Protein AF-A0A8X6M8M1-F1 (afdb_monomer)

Solvent-accessible surface area (backbone atoms only — not comparable to full-atom values): 8234 Å² total; per-residue (Å²): 107,69,68,61,48,53,54,51,52,38,50,49,34,49,50,55,35,48,52,44,49,52,50,45,52,46,56,68,66,49,79,79,47,81,78,68,60,68,57,52,63,52,54,48,50,50,53,54,51,52,51,49,55,49,45,69,70,40,45,62,60,50,51,52,51,48,51,54,32,50,51,49,37,53,52,36,51,48,47,67,76,59,59,92,66,95,46,71,68,57,54,53,52,36,52,53,50,38,52,52,34,51,51,53,50,48,46,53,52,52,29,52,49,55,28,53,54,42,51,53,53,40,51,52,52,52,53,52,50,52,51,55,49,53,59,47,56,57,48,54,54,55,60,72,68,55,78,83,85,125

Sequence (150 aa):
MISVFVIYYSLICRVIRLLFGHLLGRFRRHQLLVEERRNLPESYGEITKSMRSIDEDLSFPTFAAVIVSMGGLFWAGYKIAFPKYVTNNYFVSQVCTISGCLTFQLLIMISTFMMNEMEIKVKNTVKYYLKCKISHDLRETKFKSLPEGK

Structure (mmCIF, N/CA/C/O backbone):
data_AF-A0A8X6M8M1-F1
#
_entry.id   AF-A0A8X6M8M1-F1
#
loop_
_atom_site.group_PDB
_atom_site.id
_atom_site.type_symbol
_atom_site.label_atom_id
_atom_site.label_alt_id
_atom_site.label_comp_id
_atom_site.label_asym_id
_atom_site.label_entity_id
_atom_site.label_seq_id
_atom_site.pdbx_PDB_ins_code
_atom_site.Cartn_x
_atom_site.Cartn_y
_atom_site.Cartn_z
_atom_site.occupancy
_atom_site.B_iso_or_equiv
_atom_site.auth_seq_id
_atom_site.auth_comp_id
_atom_site.auth_asym_id
_atom_site.auth_atom_id
_atom_site.pdbx_PDB_model_num
ATOM 1 N N . MET A 1 1 ? 3.413 -10.589 -13.181 1.00 73.12 1 MET A N 1
ATOM 2 C CA . MET A 1 1 ? 3.269 -10.929 -11.745 1.00 73.12 1 MET A CA 1
ATOM 3 C C . MET A 1 1 ? 3.356 -9.695 -10.854 1.00 73.12 1 MET A C 1
ATOM 5 O O . MET A 1 1 ? 2.393 -9.445 -10.150 1.00 73.12 1 MET A O 1
ATOM 9 N N . ILE A 1 2 ? 4.423 -8.885 -10.927 1.00 79.75 2 ILE A N 1
ATOM 10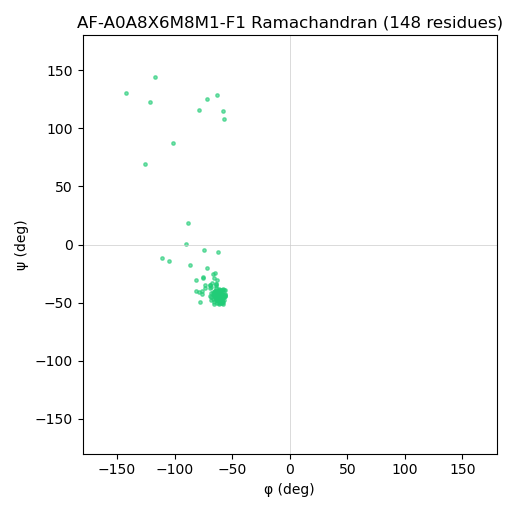 C CA . ILE A 1 2 ? 4.573 -7.681 -10.077 1.00 79.75 2 ILE A CA 1
ATOM 11 C C . ILE A 1 2 ? 3.414 -6.691 -10.257 1.00 79.75 2 ILE A C 1
ATOM 13 O O . ILE A 1 2 ? 2.845 -6.245 -9.273 1.00 79.75 2 ILE A O 1
ATOM 17 N N . SER A 1 3 ? 2.996 -6.413 -11.495 1.00 82.19 3 SER A N 1
ATOM 18 C CA . SER A 1 3 ? 1.853 -5.528 -11.772 1.00 82.19 3 SER A CA 1
ATOM 19 C C . SER A 1 3 ? 0.552 -5.991 -11.106 1.00 82.19 3 SER A C 1
ATOM 21 O O . SER A 1 3 ? -0.140 -5.192 -10.485 1.00 82.19 3 SER A O 1
ATOM 23 N N . VAL A 1 4 ? 0.246 -7.290 -11.188 1.00 88.94 4 VAL A N 1
ATOM 24 C CA . VAL A 1 4 ? -0.935 -7.898 -10.552 1.00 88.94 4 VAL A CA 1
ATOM 25 C C . VAL A 1 4 ? -0.848 -7.776 -9.033 1.00 88.94 4 VAL A C 1
ATOM 27 O O . VAL A 1 4 ? -1.826 -7.397 -8.398 1.00 88.94 4 VAL A O 1
ATOM 30 N N . PHE A 1 5 ? 0.333 -8.030 -8.464 1.00 90.00 5 PHE A N 1
ATOM 31 C CA . PHE A 1 5 ? 0.577 -7.866 -7.035 1.00 90.00 5 PHE A CA 1
ATOM 32 C C . PHE A 1 5 ? 0.381 -6.413 -6.579 1.00 90.00 5 PHE A C 1
ATOM 34 O O . PHE A 1 5 ? -0.325 -6.179 -5.605 1.00 90.00 5 PHE A O 1
ATOM 41 N N . VAL A 1 6 ? 0.936 -5.431 -7.298 1.00 87.44 6 VAL A N 1
ATOM 42 C CA . VAL A 1 6 ? 0.785 -4.008 -6.950 1.00 87.44 6 VAL A CA 1
ATOM 43 C C . VAL A 1 6 ? -0.683 -3.582 -6.994 1.00 87.44 6 VAL A C 1
ATOM 45 O O . VAL A 1 6 ? -1.156 -2.921 -6.075 1.00 87.44 6 VAL A O 1
ATOM 48 N N . ILE A 1 7 ? -1.431 -4.008 -8.017 1.00 89.56 7 ILE A N 1
ATOM 49 C CA . ILE A 1 7 ? -2.872 -3.731 -8.114 1.00 89.56 7 ILE A CA 1
ATOM 50 C C . ILE A 1 7 ? -3.623 -4.365 -6.937 1.00 89.56 7 ILE A C 1
ATOM 52 O O . ILE A 1 7 ? -4.432 -3.696 -6.297 1.00 89.56 7 ILE A O 1
ATOM 56 N N . TYR A 1 8 ? -3.340 -5.632 -6.630 1.00 91.19 8 TYR A N 1
ATOM 57 C CA . TYR A 1 8 ? -3.942 -6.348 -5.506 1.00 91.19 8 TYR A CA 1
ATOM 58 C C . TYR A 1 8 ? -3.667 -5.652 -4.167 1.00 91.19 8 TYR A C 1
ATOM 60 O O . TYR A 1 8 ? -4.601 -5.369 -3.417 1.00 91.19 8 TYR A O 1
ATOM 68 N N . TYR A 1 9 ? -2.408 -5.298 -3.905 1.00 90.38 9 TYR A N 1
ATOM 69 C CA . TYR A 1 9 ? -1.998 -4.571 -2.706 1.00 90.38 9 TYR A CA 1
ATOM 70 C C . TYR A 1 9 ? -2.743 -3.236 -2.578 1.00 90.38 9 TYR A C 1
ATOM 72 O O . TYR A 1 9 ? -3.338 -2.940 -1.543 1.00 90.38 9 TYR A O 1
ATOM 80 N N . SER A 1 10 ? -2.811 -2.455 -3.657 1.00 89.44 10 SER A N 1
ATOM 81 C CA . SER A 1 10 ? -3.531 -1.179 -3.663 1.00 89.44 10 SER A CA 1
ATOM 82 C C . SER A 1 10 ? -5.036 -1.326 -3.439 1.00 89.44 10 SER A C 1
ATOM 84 O O . SER A 1 10 ? -5.641 -0.484 -2.767 1.00 89.44 10 SER A O 1
ATOM 86 N N . LEU A 1 11 ? -5.657 -2.391 -3.954 1.00 91.12 11 LEU A N 1
ATOM 87 C CA . LEU A 1 11 ? -7.060 -2.700 -3.669 1.00 91.12 11 LEU A CA 1
ATOM 88 C C . LEU A 1 11 ? -7.265 -3.021 -2.189 1.00 91.12 11 LEU A C 1
ATOM 90 O O . LEU A 1 11 ? -8.186 -2.475 -1.581 1.00 91.12 11 LEU A O 1
ATOM 94 N N . ILE A 1 12 ? -6.389 -3.827 -1.592 1.00 91.25 12 ILE A N 1
ATOM 95 C CA . ILE A 1 12 ? -6.436 -4.143 -0.161 1.00 91.25 12 ILE A CA 1
ATOM 96 C C . ILE A 1 12 ? -6.306 -2.883 0.691 1.00 91.25 12 ILE A C 1
ATOM 98 O O . ILE A 1 12 ? -7.163 -2.636 1.542 1.00 91.25 12 ILE A O 1
ATOM 102 N N . CYS A 1 13 ? -5.306 -2.037 0.428 1.00 89.88 13 CYS A N 1
ATOM 103 C CA . CYS A 1 13 ? -5.145 -0.773 1.148 1.00 89.88 13 CYS A CA 1
ATOM 104 C C . CYS A 1 13 ? -6.398 0.105 1.030 1.00 89.88 13 CYS A C 1
ATOM 106 O O . CYS A 1 13 ? -6.820 0.733 2.003 1.00 89.88 13 CYS A O 1
ATOM 108 N N . ARG A 1 14 ? -7.040 0.130 -0.147 1.00 90.25 14 ARG A N 1
ATOM 109 C CA . ARG A 1 14 ? -8.292 0.866 -0.361 1.00 90.25 14 ARG A CA 1
ATOM 110 C C . ARG A 1 14 ? -9.455 0.273 0.433 1.00 90.25 14 ARG A C 1
ATOM 112 O O . ARG A 1 14 ? -10.228 1.043 0.999 1.00 90.25 14 ARG A O 1
ATOM 119 N N . VAL A 1 15 ? -9.583 -1.050 0.502 1.00 90.06 15 VAL A N 1
ATOM 120 C CA . VAL A 1 15 ? -10.622 -1.728 1.295 1.00 90.06 15 VAL A CA 1
ATOM 121 C C . VAL A 1 15 ? -10.441 -1.435 2.783 1.00 90.06 15 VAL A C 1
ATOM 123 O O . VAL A 1 15 ? -11.382 -0.961 3.417 1.00 90.06 15 VAL A O 1
ATOM 126 N N . ILE A 1 16 ? -9.234 -1.611 3.328 1.00 88.94 16 ILE A N 1
ATOM 127 C CA . ILE A 1 16 ? -8.920 -1.295 4.734 1.00 88.94 16 ILE A CA 1
ATOM 128 C C . ILE A 1 16 ? -9.245 0.171 5.034 1.00 88.94 16 ILE A C 1
ATOM 130 O O . ILE A 1 16 ? -9.903 0.493 6.025 1.00 88.94 16 ILE A O 1
ATOM 134 N N . ARG A 1 17 ? -8.859 1.077 4.133 1.00 89.25 17 ARG A N 1
ATOM 135 C CA . ARG A 1 17 ? -9.172 2.499 4.250 1.00 89.25 17 ARG A CA 1
ATOM 136 C C . ARG A 1 17 ? -10.676 2.779 4.278 1.00 89.25 17 ARG A C 1
ATOM 138 O O . ARG A 1 17 ? -11.119 3.618 5.064 1.00 89.25 17 ARG A O 1
ATOM 145 N N . LEU A 1 18 ? -11.459 2.112 3.432 1.00 89.62 18 LEU A N 1
ATOM 146 C CA . LEU A 1 18 ? -12.918 2.241 3.426 1.00 89.62 18 LEU A CA 1
ATOM 147 C C . LEU A 1 18 ? -13.531 1.710 4.726 1.00 89.62 18 LEU A C 1
ATOM 149 O O . LEU A 1 18 ? -14.415 2.366 5.275 1.00 89.62 18 LEU A O 1
ATOM 153 N N . LEU A 1 19 ? -13.029 0.592 5.257 1.00 88.62 19 LEU A N 1
ATOM 154 C CA . LEU A 1 19 ? -13.462 0.045 6.547 1.00 88.62 19 LEU A CA 1
ATOM 155 C C . LEU A 1 19 ? -13.196 1.034 7.688 1.00 88.62 19 LEU A C 1
ATOM 157 O O . LEU A 1 19 ? -14.112 1.350 8.452 1.00 88.62 19 LEU A O 1
ATOM 161 N N . PHE A 1 20 ? -11.992 1.609 7.759 1.00 87.62 20 PHE A N 1
ATOM 162 C CA . PHE A 1 20 ? -11.675 2.655 8.735 1.00 87.62 20 PHE A CA 1
ATOM 163 C C . PHE A 1 20 ? -12.523 3.914 8.550 1.00 87.62 20 PHE A C 1
ATOM 165 O O . PHE A 1 20 ? -12.997 4.481 9.532 1.00 87.62 20 PHE A O 1
ATOM 172 N N . GLY A 1 21 ? -12.760 4.348 7.310 1.00 87.00 21 GLY A N 1
ATOM 173 C CA . GLY A 1 21 ? -13.625 5.494 7.022 1.00 87.00 21 GLY A CA 1
ATOM 174 C C . GLY A 1 21 ? -15.069 5.264 7.455 1.00 87.00 21 GLY A C 1
ATOM 175 O O . GLY A 1 21 ? -15.688 6.146 8.052 1.00 87.00 21 GLY A O 1
ATOM 176 N N . HIS A 1 22 ? -15.591 4.062 7.224 1.00 87.38 22 HIS A N 1
ATOM 177 C CA . HIS A 1 22 ? -16.922 3.678 7.664 1.00 87.38 22 HIS A CA 1
ATOM 178 C C . HIS A 1 22 ? -17.019 3.631 9.194 1.00 87.38 22 HIS A C 1
ATOM 180 O O . HIS A 1 22 ? -17.964 4.178 9.767 1.00 87.38 22 HIS A O 1
ATOM 186 N N . LEU A 1 23 ? -16.011 3.065 9.863 1.00 84.38 23 LEU A N 1
ATOM 187 C CA . LEU A 1 23 ? -15.922 3.050 11.320 1.00 84.38 23 LEU A CA 1
ATOM 188 C C . LEU A 1 23 ? -15.863 4.478 11.889 1.00 84.38 23 LEU A C 1
ATOM 190 O O . LEU A 1 23 ? -16.636 4.810 12.786 1.00 84.38 23 LEU A O 1
ATOM 194 N N . LEU A 1 24 ? -15.031 5.359 11.325 1.00 84.31 24 LEU A N 1
ATOM 195 C CA . LEU A 1 24 ? -14.955 6.774 11.710 1.00 84.31 24 LEU A CA 1
ATOM 196 C C . LEU A 1 24 ? -16.313 7.480 11.540 1.00 84.31 24 LEU A C 1
ATOM 198 O O . LEU A 1 24 ? -16.747 8.239 12.407 1.00 84.31 24 LEU A O 1
ATOM 202 N N . GLY A 1 25 ? -17.011 7.204 10.435 1.00 83.12 25 GLY A N 1
ATOM 203 C CA . GLY A 1 25 ? -18.351 7.725 10.167 1.00 83.12 25 GLY A CA 1
ATOM 204 C C . GLY A 1 25 ? -19.402 7.230 11.164 1.00 83.12 25 GLY A C 1
ATOM 205 O O . GLY A 1 25 ? -20.306 7.990 11.519 1.00 83.12 25 GLY A O 1
ATOM 206 N N . ARG A 1 26 ? -19.279 5.988 11.652 1.00 79.88 26 ARG A N 1
ATOM 207 C CA . ARG A 1 26 ? -20.103 5.464 12.752 1.00 79.88 26 ARG A CA 1
ATOM 208 C C . ARG A 1 26 ? -19.767 6.142 14.079 1.00 79.88 26 ARG A C 1
ATOM 210 O O . ARG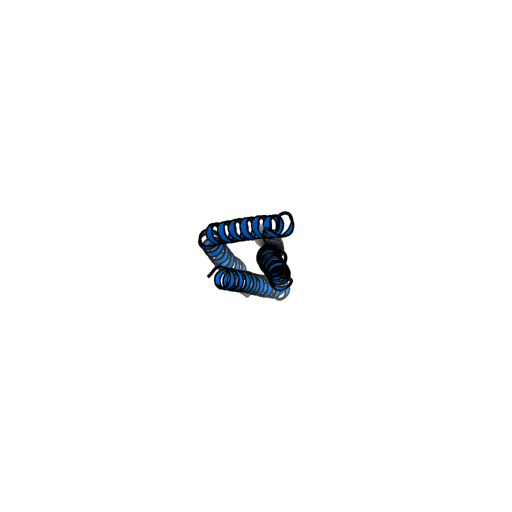 A 1 26 ? -20.688 6.573 14.761 1.00 79.88 26 ARG A O 1
ATOM 217 N N . PHE A 1 27 ? -18.485 6.334 14.406 1.00 74.31 27 PHE A N 1
ATOM 218 C CA . PHE A 1 27 ? -18.062 7.077 15.605 1.00 74.31 27 PHE A CA 1
ATOM 219 C C . PHE A 1 27 ? -18.648 8.491 15.649 1.00 74.31 27 PHE A C 1
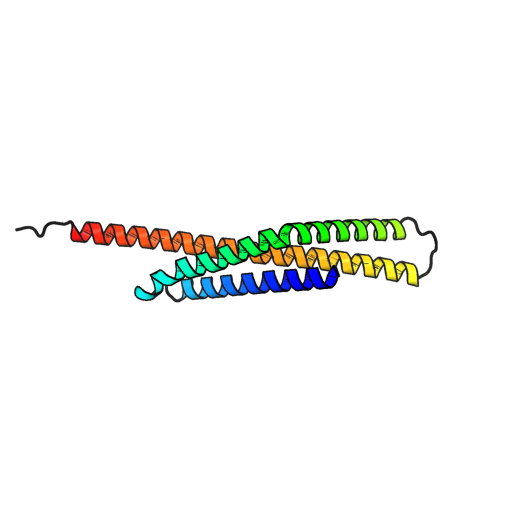ATOM 221 O O . PHE A 1 27 ? -19.133 8.923 16.692 1.00 74.31 27 PHE A O 1
ATOM 228 N N . ARG A 1 28 ? -18.644 9.201 14.515 1.00 74.50 28 ARG A N 1
ATOM 229 C CA . ARG A 1 28 ? -19.188 10.563 14.427 1.00 74.50 28 ARG A CA 1
ATOM 230 C C . ARG A 1 28 ? -20.713 10.607 14.565 1.00 74.50 28 ARG A C 1
ATOM 232 O O . ARG A 1 28 ? -21.232 11.559 15.132 1.00 74.50 28 ARG A O 1
ATOM 239 N N . ARG A 1 29 ? -21.428 9.599 14.051 1.00 74.31 29 ARG A N 1
ATOM 240 C CA . ARG A 1 29 ? -22.899 9.519 14.133 1.00 74.31 29 ARG A CA 1
ATOM 241 C C . ARG A 1 29 ? -23.403 9.033 15.495 1.00 74.31 29 ARG A C 1
ATOM 243 O O . ARG A 1 29 ? -24.356 9.599 16.014 1.00 74.31 29 ARG A O 1
ATOM 250 N N . HIS A 1 30 ? -22.751 8.042 16.103 1.00 64.88 30 HIS A N 1
ATOM 251 C CA . HIS A 1 30 ? -23.193 7.418 17.361 1.00 64.88 30 HIS A CA 1
ATOM 252 C C . HIS A 1 30 ? -22.683 8.105 18.629 1.00 64.88 30 HIS A C 1
ATOM 254 O O . HIS A 1 30 ? -22.761 7.540 19.719 1.00 64.88 30 HIS A O 1
ATOM 260 N N . GLN A 1 31 ? -22.227 9.355 18.544 1.00 58.19 31 GLN A N 1
ATOM 261 C CA . GLN A 1 31 ? -21.961 10.160 19.738 1.00 58.19 31 GLN A CA 1
ATOM 262 C C . GLN A 1 31 ? -23.240 10.407 20.585 1.00 58.19 31 GLN A C 1
ATOM 264 O O . GLN A 1 31 ? -23.133 10.917 21.696 1.00 58.19 31 GLN A O 1
ATOM 269 N N . LEU A 1 32 ? -24.421 9.998 20.089 1.00 54.12 32 LEU A N 1
ATOM 270 C CA . LEU A 1 32 ? -25.754 10.228 20.662 1.00 54.12 32 LEU A CA 1
ATOM 271 C C . LEU A 1 32 ? -26.489 8.990 21.231 1.00 54.12 32 LEU A C 1
ATOM 273 O O . LEU A 1 32 ? -27.478 9.186 21.927 1.00 54.12 32 LEU A O 1
ATOM 277 N N . LEU A 1 33 ? -26.045 7.744 20.997 1.00 58.12 33 LEU A N 1
ATOM 278 C CA . LEU A 1 33 ? -26.739 6.536 21.495 1.00 58.12 33 LEU A CA 1
ATOM 279 C C . LEU A 1 33 ? -25.830 5.680 22.394 1.00 58.12 33 LEU A C 1
ATOM 281 O O . LEU A 1 33 ? -24.740 5.270 21.996 1.00 58.12 33 LEU A O 1
ATOM 285 N N . VAL A 1 34 ? -26.280 5.435 23.629 1.00 59.50 34 VAL A N 1
ATOM 286 C CA . VAL A 1 34 ? -25.515 4.791 24.718 1.00 59.50 34 VAL A CA 1
ATOM 287 C C . VAL A 1 34 ? -25.366 3.272 24.528 1.00 59.50 34 VAL A C 1
ATOM 289 O O . VAL A 1 34 ? -24.348 2.719 24.938 1.00 59.50 34 VAL A O 1
ATOM 292 N N . GLU A 1 35 ? -26.307 2.605 23.851 1.00 55.31 35 GLU A N 1
ATOM 293 C CA . GLU A 1 35 ? -26.303 1.142 23.658 1.00 55.31 35 GLU A CA 1
ATOM 294 C C . GLU A 1 35 ? -25.288 0.668 22.591 1.00 55.31 35 GLU A C 1
ATOM 296 O O . GLU A 1 35 ? -24.565 -0.306 22.792 1.00 55.31 35 GLU A O 1
ATOM 301 N N . GLU A 1 36 ? -25.142 1.396 21.474 1.00 56.84 36 GLU A N 1
ATOM 302 C CA . GLU A 1 36 ? -24.240 1.031 20.355 1.00 56.84 36 GLU A CA 1
ATOM 303 C C . GLU A 1 36 ? -22.746 1.269 20.658 1.00 56.84 36 GLU A C 1
ATOM 305 O O . GLU A 1 36 ? -21.850 0.904 19.892 1.00 56.84 36 GLU A O 1
ATOM 310 N N . ARG A 1 37 ? -22.464 1.849 21.830 1.00 59.62 37 ARG A N 1
ATOM 311 C CA . ARG A 1 37 ? -21.137 2.192 22.360 1.00 59.62 37 ARG A CA 1
ATOM 312 C C . ARG A 1 37 ? -20.251 0.972 22.649 1.00 59.62 37 ARG A C 1
ATOM 314 O O . ARG A 1 37 ? -19.028 1.127 22.691 1.00 59.62 37 ARG A O 1
ATOM 321 N N . ARG A 1 38 ? -20.818 -0.219 22.889 1.00 64.06 38 ARG A N 1
ATOM 322 C CA . ARG A 1 38 ? -20.039 -1.436 23.221 1.00 64.06 38 ARG A CA 1
ATOM 323 C C . ARG A 1 38 ? -19.448 -2.156 22.009 1.00 64.06 38 ARG A C 1
ATOM 325 O O . ARG A 1 38 ? -18.351 -2.684 22.137 1.00 64.06 38 ARG A O 1
ATOM 332 N N . ASN A 1 39 ? -20.099 -2.093 20.849 1.00 71.00 39 ASN A N 1
ATOM 333 C CA . ASN A 1 39 ? -19.696 -2.874 19.668 1.00 71.00 39 ASN A CA 1
ATOM 334 C C . ASN A 1 39 ? -18.624 -2.159 18.823 1.00 71.00 39 ASN A C 1
ATOM 336 O O . ASN A 1 39 ? -17.933 -2.765 18.006 1.00 71.00 39 ASN A O 1
ATOM 340 N N . LEU A 1 40 ? -18.468 -0.847 19.023 1.00 73.81 40 LEU A N 1
ATOM 341 C CA . LEU A 1 40 ? -17.540 0.004 18.273 1.00 73.81 40 LEU A CA 1
ATOM 342 C C . LEU A 1 40 ? -16.048 -0.287 18.555 1.00 73.81 40 LEU A C 1
ATOM 344 O O . LEU A 1 40 ? -15.273 -0.372 17.600 1.00 73.81 40 LEU A O 1
ATOM 348 N N . PRO A 1 41 ? -15.614 -0.451 19.825 1.00 76.12 41 PRO A N 1
ATOM 349 C CA . PRO A 1 41 ? -14.246 -0.857 20.151 1.00 76.12 41 PRO A CA 1
ATOM 350 C C . PRO A 1 41 ? -13.909 -2.265 19.650 1.00 76.12 41 PRO A C 1
ATOM 352 O O . PRO A 1 41 ? -12.778 -2.507 19.241 1.00 76.12 41 PRO A O 1
ATOM 355 N N . GLU A 1 42 ? -14.888 -3.171 19.654 1.00 81.00 42 GLU A N 1
ATOM 356 C CA . GLU A 1 42 ? -14.734 -4.544 19.169 1.00 81.00 42 GLU A CA 1
ATOM 357 C C . GLU A 1 42 ? -14.548 -4.569 17.646 1.00 81.00 42 GLU A C 1
ATOM 359 O O . GLU A 1 42 ? -13.545 -5.087 17.161 1.00 81.00 42 GLU A O 1
ATOM 364 N N . SER A 1 43 ? -15.400 -3.850 16.903 1.00 82.56 43 SER A N 1
ATOM 365 C CA . SER A 1 43 ? -15.248 -3.662 15.449 1.00 82.56 43 SER A CA 1
ATOM 366 C C . SER A 1 43 ? -13.902 -3.020 15.077 1.00 82.56 43 SER A C 1
ATOM 368 O O . SER A 1 43 ? -13.283 -3.380 14.077 1.00 82.56 43 SER A O 1
ATOM 370 N N . TYR A 1 44 ? -13.415 -2.062 15.875 1.00 85.88 44 TYR A N 1
ATOM 371 C CA . TYR A 1 44 ? -12.078 -1.488 15.689 1.00 85.88 44 TYR A CA 1
ATOM 372 C C . TYR A 1 44 ? -10.969 -2.528 15.912 1.00 85.88 44 TYR A C 1
ATOM 374 O O . TYR A 1 44 ? -10.011 -2.586 15.137 1.00 85.88 44 TYR A O 1
ATOM 382 N N . GLY A 1 45 ? -11.097 -3.357 16.951 1.00 86.81 45 GLY A N 1
ATOM 383 C CA . GLY A 1 45 ? -10.178 -4.458 17.242 1.00 86.81 45 GLY A CA 1
ATOM 384 C C . GLY A 1 45 ? -10.091 -5.468 16.098 1.00 86.81 45 GLY A C 1
ATOM 385 O O . GLY A 1 45 ? -8.996 -5.865 15.709 1.00 86.81 45 GLY A O 1
ATOM 386 N N . GLU A 1 46 ? -11.223 -5.829 15.496 1.00 89.06 46 GLU A N 1
ATOM 387 C CA . GLU A 1 46 ? -11.259 -6.749 14.354 1.00 89.06 46 GLU A CA 1
ATOM 388 C C . GLU A 1 46 ? -10.596 -6.159 13.106 1.00 89.06 46 GLU A C 1
ATOM 390 O O . GLU A 1 46 ? -9.746 -6.809 12.494 1.00 89.06 46 GLU A O 1
ATOM 395 N N . ILE A 1 47 ? -10.919 -4.908 12.753 1.00 87.88 47 ILE A N 1
ATOM 396 C CA . ILE A 1 47 ? -10.322 -4.234 11.588 1.00 87.88 47 ILE A CA 1
ATOM 397 C C . ILE A 1 47 ? -8.808 -4.081 11.772 1.00 87.88 47 ILE A C 1
ATOM 399 O O . ILE A 1 47 ? -8.046 -4.344 10.844 1.00 87.88 47 ILE A O 1
ATOM 403 N N . THR A 1 48 ? -8.352 -3.692 12.966 1.00 89.38 48 THR A N 1
ATOM 404 C CA . THR A 1 48 ? -6.914 -3.546 13.251 1.00 89.38 48 THR A CA 1
ATOM 405 C C . THR A 1 48 ? -6.186 -4.887 13.263 1.00 89.38 48 THR A C 1
ATOM 407 O O . THR A 1 48 ? -5.071 -4.972 12.752 1.00 89.38 48 THR A O 1
ATOM 410 N N . LYS A 1 49 ? -6.814 -5.956 13.765 1.00 90.81 49 LYS A N 1
ATOM 411 C CA . LYS A 1 49 ? -6.269 -7.317 13.680 1.00 90.81 49 LYS A CA 1
ATOM 412 C C . LYS A 1 49 ? -6.140 -7.780 12.228 1.00 90.81 49 LYS A C 1
ATOM 414 O O . LYS A 1 49 ? -5.095 -8.308 11.857 1.00 90.81 49 LYS A O 1
ATOM 419 N N . SER A 1 50 ? -7.164 -7.551 11.406 1.00 88.00 50 SER A N 1
ATOM 420 C CA . SER A 1 50 ? -7.124 -7.883 9.980 1.00 88.00 50 SER A CA 1
ATOM 421 C C . SER A 1 50 ? -6.051 -7.082 9.246 1.00 88.00 50 SER A C 1
ATOM 423 O O . SER A 1 50 ? -5.304 -7.661 8.467 1.00 88.00 50 SER A O 1
ATOM 425 N N . MET A 1 51 ? -5.938 -5.778 9.513 1.00 89.12 51 MET A N 1
ATOM 426 C CA . MET A 1 51 ? -4.886 -4.934 8.944 1.00 89.12 51 MET A CA 1
ATOM 427 C C . MET A 1 51 ? -3.495 -5.448 9.319 1.00 89.12 51 MET A C 1
ATOM 429 O O . MET A 1 51 ? -2.641 -5.542 8.448 1.00 89.12 51 MET A O 1
ATOM 433 N N . ARG A 1 52 ? -3.276 -5.816 10.587 1.00 90.06 52 ARG A N 1
ATOM 434 C CA . ARG A 1 52 ? -1.986 -6.341 11.049 1.00 90.06 52 ARG A CA 1
ATOM 435 C C . ARG A 1 52 ? -1.619 -7.657 10.372 1.00 90.06 52 ARG A C 1
ATOM 437 O O . ARG A 1 52 ? -0.493 -7.791 9.921 1.00 90.06 52 ARG A O 1
ATOM 444 N N . SER A 1 53 ? -2.566 -8.589 10.262 1.00 90.44 53 SER A N 1
ATOM 445 C CA . SER A 1 53 ? -2.344 -9.854 9.547 1.00 90.44 53 SER A CA 1
ATOM 446 C C . SER A 1 53 ? -1.953 -9.606 8.091 1.00 90.44 53 SER A C 1
ATOM 448 O O . SER A 1 53 ? -1.002 -10.189 7.591 1.00 90.44 53 SER A O 1
ATOM 450 N N . ILE A 1 54 ? -2.660 -8.693 7.423 1.00 89.69 54 ILE A N 1
ATOM 451 C CA . ILE A 1 54 ? -2.374 -8.316 6.037 1.00 89.69 54 ILE A CA 1
ATOM 452 C C . ILE A 1 54 ? -0.992 -7.664 5.915 1.00 89.69 54 ILE A C 1
ATOM 454 O O . ILE A 1 54 ? -0.272 -7.944 4.961 1.00 89.69 54 ILE A O 1
ATOM 458 N N . ASP A 1 55 ? -0.621 -6.789 6.847 1.00 89.19 55 ASP A N 1
ATOM 459 C CA . ASP A 1 55 ? 0.689 -6.137 6.854 1.00 89.19 55 ASP A CA 1
ATOM 460 C C . ASP A 1 55 ? 1.819 -7.153 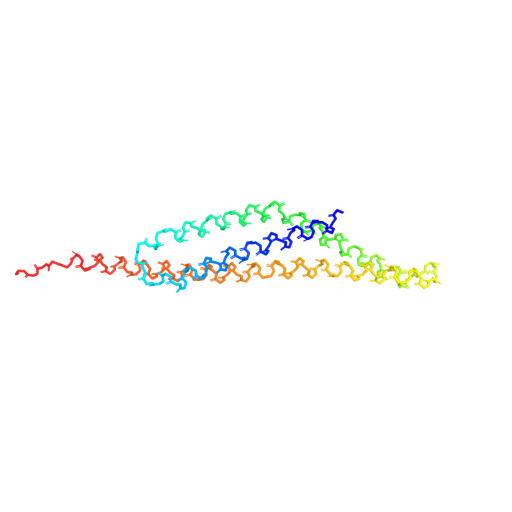7.081 1.00 89.19 55 ASP A C 1
ATOM 462 O O . ASP A 1 55 ? 2.815 -7.138 6.364 1.00 89.19 55 ASP A O 1
ATOM 466 N N . GLU A 1 56 ? 1.644 -8.108 7.993 1.00 91.38 56 GLU A N 1
ATOM 467 C CA . GLU A 1 56 ? 2.602 -9.200 8.212 1.00 91.38 56 GLU A CA 1
ATOM 468 C C . GLU A 1 56 ? 2.801 -10.042 6.940 1.00 91.38 56 GLU A C 1
ATOM 470 O O . GLU A 1 56 ? 3.942 -10.275 6.535 1.00 91.38 56 GLU A O 1
ATOM 475 N N . ASP A 1 57 ? 1.716 -10.405 6.251 1.00 92.19 57 ASP A N 1
ATOM 476 C CA . ASP A 1 57 ? 1.772 -11.234 5.041 1.00 92.19 57 ASP A CA 1
ATOM 477 C C . ASP A 1 57 ? 2.295 -10.476 3.806 1.00 92.19 57 ASP A C 1
ATOM 479 O O . ASP A 1 57 ? 2.963 -11.052 2.941 1.00 92.19 57 ASP A O 1
ATOM 483 N N . LEU A 1 58 ? 1.980 -9.181 3.682 1.00 91.06 58 LEU A N 1
ATOM 484 C CA . LEU A 1 58 ? 2.239 -8.398 2.469 1.00 91.06 58 LEU A CA 1
ATOM 485 C C . LEU A 1 58 ? 3.416 -7.428 2.584 1.00 91.06 58 LEU A C 1
ATOM 487 O O . LEU A 1 58 ? 3.884 -6.953 1.545 1.00 91.06 58 LEU A O 1
ATOM 491 N N . SER A 1 59 ? 3.933 -7.144 3.779 1.00 90.56 59 SER A N 1
ATOM 492 C CA . SER A 1 59 ? 5.051 -6.209 3.984 1.00 90.56 59 SER A CA 1
ATOM 493 C C . SER A 1 59 ? 6.300 -6.632 3.214 1.00 90.56 59 SER A C 1
ATOM 495 O O . SER A 1 59 ? 6.850 -5.841 2.443 1.00 90.56 59 SER A O 1
ATOM 497 N N . PHE A 1 60 ? 6.719 -7.893 3.347 1.00 92.75 60 PHE A N 1
ATOM 498 C CA . PHE A 1 60 ? 7.898 -8.405 2.652 1.00 92.75 60 PHE A CA 1
ATOM 499 C C . PHE A 1 60 ? 7.715 -8.453 1.123 1.00 92.75 60 PHE A C 1
ATOM 501 O O . PHE A 1 60 ? 8.564 -7.903 0.414 1.00 92.75 60 PHE A O 1
ATOM 508 N N . PRO A 1 61 ? 6.616 -9.008 0.572 1.00 92.56 61 PRO A N 1
ATOM 509 C CA . PRO A 1 61 ? 6.338 -8.926 -0.863 1.00 92.56 61 PRO A CA 1
ATOM 510 C C . PRO A 1 61 ? 6.297 -7.490 -1.405 1.00 92.56 61 PRO A C 1
ATOM 512 O O . PRO A 1 61 ? 6.818 -7.221 -2.489 1.00 92.56 61 PRO A O 1
ATOM 515 N N . THR A 1 62 ? 5.730 -6.550 -0.644 1.00 91.81 62 THR A N 1
ATOM 516 C CA . THR A 1 62 ? 5.673 -5.128 -1.019 1.00 91.81 62 THR A CA 1
ATOM 517 C C . THR A 1 62 ? 7.063 -4.512 -1.050 1.00 91.81 62 THR A C 1
ATOM 519 O O . THR A 1 62 ? 7.418 -3.836 -2.016 1.00 91.81 62 THR A O 1
ATOM 522 N N . PHE A 1 63 ? 7.889 -4.799 -0.046 1.00 92.88 63 PHE A N 1
ATOM 523 C CA . PHE A 1 63 ? 9.284 -4.375 -0.009 1.00 92.88 63 PHE A CA 1
ATOM 524 C C . PHE A 1 63 ? 10.087 -4.934 -1.193 1.00 92.88 63 PHE A C 1
ATOM 526 O O . PHE A 1 63 ? 10.770 -4.183 -1.893 1.00 92.88 63 PHE A O 1
ATOM 533 N N . ALA A 1 64 ? 9.942 -6.228 -1.485 1.00 93.75 64 ALA A N 1
ATOM 534 C CA . ALA A 1 64 ? 10.576 -6.858 -2.637 1.00 93.75 64 ALA A CA 1
ATOM 535 C C . ALA A 1 64 ? 10.125 -6.214 -3.961 1.00 93.75 64 ALA A C 1
ATOM 537 O O . ALA A 1 64 ? 10.959 -5.923 -4.819 1.00 93.75 64 ALA A O 1
ATOM 538 N N . ALA A 1 65 ? 8.830 -5.917 -4.119 1.00 91.56 65 ALA A N 1
ATOM 539 C CA . ALA A 1 65 ? 8.305 -5.233 -5.300 1.00 91.56 65 ALA A CA 1
ATOM 540 C C . ALA A 1 65 ? 8.917 -3.833 -5.483 1.00 91.56 65 ALA A C 1
ATOM 542 O O . ALA A 1 65 ? 9.262 -3.456 -6.607 1.00 91.56 65 ALA A O 1
ATOM 543 N N . VAL A 1 66 ? 9.111 -3.082 -4.392 1.00 93.81 66 VAL A N 1
ATOM 544 C CA . VAL A 1 66 ? 9.782 -1.774 -4.425 1.00 93.81 66 VAL A CA 1
ATOM 545 C C . VAL A 1 66 ? 11.236 -1.917 -4.872 1.00 93.81 66 VAL A C 1
ATOM 547 O O . VAL A 1 66 ? 11.638 -1.200 -5.790 1.00 93.81 66 VAL A O 1
ATOM 550 N N . ILE A 1 67 ? 12.000 -2.860 -4.306 1.00 95.25 67 ILE A N 1
ATOM 551 C CA . ILE A 1 67 ? 13.398 -3.108 -4.703 1.00 95.25 67 ILE A CA 1
ATOM 552 C C . ILE A 1 67 ? 13.488 -3.469 -6.182 1.00 95.25 67 ILE A C 1
ATOM 554 O O . ILE A 1 67 ? 14.289 -2.881 -6.909 1.00 95.25 67 ILE A O 1
ATOM 558 N N . VAL A 1 68 ? 12.658 -4.402 -6.653 1.00 92.94 68 VAL A N 1
ATOM 559 C CA . VAL A 1 68 ? 12.670 -4.813 -8.062 1.00 92.94 68 VAL A CA 1
ATOM 560 C C . VAL A 1 68 ? 12.327 -3.633 -8.970 1.00 92.94 68 VAL A C 1
ATOM 562 O O . VAL A 1 68 ? 12.969 -3.444 -10.002 1.00 92.94 68 VAL A O 1
ATOM 565 N N . SER A 1 69 ? 11.375 -2.786 -8.570 1.00 92.44 69 SER A N 1
ATOM 566 C CA . SER A 1 69 ? 11.044 -1.566 -9.306 1.00 92.44 69 SER A CA 1
ATOM 567 C C . SER A 1 69 ? 12.198 -0.556 -9.321 1.00 92.44 69 SER A C 1
ATOM 569 O O . SER A 1 69 ? 12.466 0.041 -10.361 1.00 92.44 69 SER A O 1
ATOM 571 N N . MET A 1 70 ? 12.913 -0.375 -8.205 1.00 94.06 70 MET A N 1
ATOM 572 C CA . MET A 1 70 ? 14.102 0.489 -8.145 1.00 94.06 70 MET A CA 1
ATOM 573 C C . MET A 1 70 ? 15.229 -0.046 -9.032 1.00 94.06 70 MET A C 1
ATOM 575 O O . MET A 1 70 ? 15.835 0.722 -9.777 1.00 94.06 70 MET A O 1
ATOM 579 N N . GLY A 1 71 ? 15.471 -1.358 -9.012 1.00 94.56 71 GLY A N 1
ATOM 580 C CA . GLY A 1 71 ? 16.432 -2.009 -9.901 1.00 94.56 71 GLY A CA 1
ATOM 581 C C . GLY A 1 71 ? 16.063 -1.831 -11.375 1.00 94.56 71 GLY A C 1
ATOM 582 O O . GLY A 1 71 ? 16.924 -1.506 -12.190 1.00 94.56 71 GLY A O 1
ATOM 583 N N . GLY A 1 72 ? 14.776 -1.957 -11.711 1.00 91.19 72 GLY A N 1
ATOM 584 C CA . GLY A 1 72 ? 14.255 -1.692 -13.053 1.00 91.19 72 GLY A CA 1
ATOM 585 C C . GLY A 1 72 ? 14.474 -0.247 -13.504 1.00 91.19 72 GLY A C 1
ATOM 586 O O . GLY A 1 72 ? 14.950 -0.025 -14.616 1.00 91.19 72 GLY A O 1
ATOM 587 N N . LEU A 1 73 ? 14.202 0.728 -12.630 1.00 94.19 73 LEU A N 1
ATOM 588 C CA . LEU A 1 73 ? 14.452 2.151 -12.893 1.00 94.19 73 LEU A CA 1
ATOM 589 C C . LEU A 1 73 ? 15.929 2.433 -13.137 1.00 94.19 73 LEU A C 1
ATOM 591 O O . LEU A 1 73 ? 16.277 3.081 -14.122 1.00 94.19 73 LEU A O 1
ATOM 595 N N . PHE A 1 74 ? 16.791 1.919 -12.261 1.00 94.75 74 PHE A N 1
ATOM 596 C CA . PHE A 1 74 ? 18.230 2.089 -12.386 1.00 94.75 74 PHE A CA 1
ATOM 597 C C . PHE A 1 74 ? 18.744 1.491 -13.697 1.00 94.75 74 PHE A C 1
ATOM 599 O O . PHE A 1 74 ? 19.462 2.149 -14.445 1.00 94.75 74 PHE A O 1
ATOM 606 N N . TRP A 1 75 ? 18.322 0.268 -14.021 1.00 93.00 75 TRP A N 1
ATOM 607 C CA . TRP A 1 75 ? 18.739 -0.420 -15.238 1.00 93.00 75 TRP A CA 1
ATOM 608 C C . TRP A 1 75 ? 18.244 0.272 -16.511 1.00 93.00 75 TRP A C 1
ATOM 610 O O . TRP A 1 75 ? 19.000 0.404 -17.473 1.00 93.00 75 TRP A O 1
ATOM 620 N N . ALA A 1 76 ? 16.995 0.742 -16.524 1.00 91.56 76 ALA A N 1
ATOM 621 C CA . ALA A 1 76 ? 16.439 1.486 -17.649 1.00 91.56 76 ALA A CA 1
ATOM 622 C C . ALA A 1 76 ? 17.139 2.842 -17.830 1.00 91.56 76 ALA A C 1
ATOM 624 O O . ALA A 1 76 ? 17.506 3.200 -18.948 1.00 91.56 76 ALA A O 1
ATOM 625 N N . GLY A 1 77 ? 17.407 3.560 -16.736 1.00 91.81 77 GLY A N 1
ATOM 626 C CA . GLY A 1 77 ? 18.184 4.800 -16.757 1.00 91.81 77 GLY A CA 1
ATOM 627 C C . GLY A 1 77 ? 19.609 4.582 -17.270 1.00 91.81 77 GLY A C 1
ATOM 628 O O . GLY A 1 77 ? 20.064 5.304 -18.154 1.00 91.81 77 GLY A O 1
ATOM 629 N N . TYR A 1 78 ? 20.282 3.528 -16.801 1.00 92.88 78 TYR A N 1
ATOM 630 C CA . TYR A 1 78 ? 21.612 3.141 -17.276 1.00 92.88 78 TYR A CA 1
ATOM 631 C C . TYR A 1 78 ? 21.618 2.857 -18.783 1.00 92.88 78 TYR A C 1
ATOM 633 O O . TYR A 1 78 ? 22.478 3.338 -19.515 1.00 92.88 78 TYR A O 1
ATOM 641 N N . LYS A 1 79 ? 20.615 2.123 -19.269 1.00 90.50 79 LYS A N 1
ATOM 642 C CA . LYS A 1 79 ? 20.430 1.803 -20.689 1.00 90.50 79 LYS A CA 1
ATOM 643 C C . LYS A 1 79 ? 20.194 3.018 -21.582 1.00 90.50 79 LYS A C 1
ATOM 645 O O . LYS A 1 79 ? 20.547 2.952 -22.759 1.00 90.50 79 LYS A O 1
ATOM 650 N N . ILE A 1 80 ? 19.573 4.071 -21.052 1.00 90.06 80 ILE A N 1
ATOM 651 C CA . ILE A 1 80 ? 19.392 5.353 -21.744 1.00 90.06 80 ILE A CA 1
ATOM 652 C C . ILE A 1 80 ? 20.698 6.151 -21.740 1.00 90.06 80 ILE A C 1
ATOM 654 O O . ILE A 1 80 ? 21.053 6.722 -22.766 1.00 90.06 80 ILE A O 1
ATOM 658 N N . ALA A 1 81 ? 21.416 6.175 -20.614 1.00 90.75 81 ALA A N 1
ATOM 659 C CA . ALA A 1 81 ? 22.672 6.911 -20.474 1.00 90.75 81 ALA A CA 1
ATOM 660 C C . ALA A 1 81 ? 23.818 6.301 -21.301 1.00 90.75 81 ALA A C 1
ATOM 662 O O . ALA A 1 81 ? 24.647 7.030 -21.839 1.00 90.75 81 ALA A O 1
ATOM 663 N N . PHE A 1 82 ? 23.843 4.971 -21.435 1.00 91.38 82 PHE A N 1
ATOM 664 C CA . PHE A 1 82 ? 24.877 4.221 -22.151 1.00 91.38 82 PHE A CA 1
ATOM 665 C C . PHE A 1 82 ? 24.254 3.306 -23.221 1.00 91.38 82 PHE A C 1
ATOM 667 O O . PHE A 1 82 ? 24.247 2.076 -23.076 1.00 91.38 82 PHE A O 1
ATOM 674 N N . PRO A 1 83 ? 23.683 3.873 -24.299 1.00 85.31 83 PRO A N 1
ATOM 675 C CA . PRO A 1 83 ? 22.998 3.086 -25.310 1.00 85.31 83 PRO A CA 1
ATOM 676 C C . PRO A 1 83 ? 24.005 2.283 -26.142 1.00 85.31 83 PRO A C 1
ATOM 678 O O . PRO A 1 83 ? 24.914 2.837 -26.752 1.00 85.31 83 PRO A O 1
ATOM 681 N N . LYS A 1 84 ? 23.808 0.962 -26.220 1.00 81.12 84 LYS A N 1
ATOM 682 C CA . LYS A 1 84 ? 24.556 0.107 -27.162 1.00 81.12 84 LYS A CA 1
ATOM 683 C C . LYS A 1 84 ? 24.061 0.251 -28.605 1.00 81.12 84 LYS A C 1
ATOM 685 O O . LYS A 1 84 ? 24.837 0.079 -29.535 1.00 81.12 84 LYS A O 1
ATOM 690 N N . TYR A 1 85 ? 22.776 0.572 -28.779 1.00 77.94 85 TYR A N 1
ATOM 691 C CA . TYR A 1 85 ? 22.127 0.790 -30.072 1.00 77.94 85 TYR A CA 1
ATOM 692 C C . TYR A 1 85 ? 21.126 1.939 -29.940 1.00 77.94 85 TYR A C 1
ATOM 694 O O . TYR A 1 85 ? 20.300 1.936 -29.027 1.00 77.94 85 TYR A O 1
ATOM 702 N N . VAL A 1 86 ? 21.182 2.914 -30.848 1.00 67.69 86 VAL A N 1
ATOM 703 C CA . VAL A 1 86 ? 20.304 4.092 -30.821 1.00 67.69 86 VAL A CA 1
ATOM 704 C C . VAL A 1 86 ? 19.190 3.891 -31.842 1.00 67.69 86 VAL A C 1
ATOM 706 O O . VAL A 1 86 ? 19.308 4.269 -33.002 1.00 67.69 86 VAL A O 1
ATOM 709 N N . THR A 1 87 ? 18.103 3.246 -31.419 1.00 83.62 87 THR A N 1
ATOM 710 C CA . THR A 1 87 ? 16.855 3.205 -32.196 1.00 83.62 87 THR A CA 1
ATOM 711 C C . THR A 1 87 ? 15.747 3.891 -31.413 1.00 83.62 87 THR A C 1
ATOM 713 O O . THR A 1 87 ? 15.683 3.788 -30.187 1.00 83.62 87 THR A O 1
ATOM 716 N N . ASN A 1 88 ? 14.851 4.581 -32.120 1.00 84.12 88 ASN A N 1
ATOM 717 C CA . ASN A 1 88 ? 13.744 5.299 -31.487 1.00 84.12 88 ASN A CA 1
ATOM 718 C C . ASN A 1 88 ? 12.855 4.343 -30.661 1.00 84.12 88 ASN A C 1
ATOM 720 O O . ASN A 1 88 ? 12.500 4.632 -29.522 1.00 84.12 88 ASN A O 1
ATOM 724 N N . ASN A 1 89 ? 12.613 3.133 -31.179 1.00 86.94 89 ASN A N 1
ATOM 725 C CA . ASN A 1 89 ? 11.855 2.089 -30.482 1.00 86.94 89 ASN A CA 1
ATOM 726 C C . ASN A 1 89 ? 12.512 1.653 -29.161 1.00 86.94 89 ASN A C 1
ATOM 728 O O . ASN A 1 89 ? 11.816 1.411 -28.175 1.00 86.94 89 ASN A O 1
ATOM 732 N N . TYR A 1 90 ? 13.846 1.575 -29.120 1.00 87.56 90 TYR A N 1
ATOM 733 C CA . TYR A 1 90 ? 14.577 1.243 -27.899 1.00 87.56 90 TYR A CA 1
ATOM 734 C C . TYR A 1 90 ? 14.407 2.327 -26.833 1.00 87.56 90 TYR A C 1
ATOM 736 O O . TYR A 1 90 ? 14.106 2.010 -25.682 1.00 87.56 90 TYR A O 1
ATOM 744 N N . PHE A 1 91 ? 14.540 3.598 -27.220 1.00 87.69 91 PHE A N 1
ATOM 745 C CA . PHE A 1 91 ? 14.353 4.725 -26.309 1.00 87.69 91 PHE A CA 1
ATOM 746 C C . PHE A 1 91 ? 12.926 4.768 -25.749 1.00 87.69 91 PHE A C 1
ATOM 748 O O . PHE A 1 91 ? 12.747 4.794 -24.531 1.00 87.69 91 PHE A O 1
ATOM 755 N N . VAL A 1 92 ? 11.915 4.668 -26.619 1.00 90.50 92 VAL A N 1
ATOM 756 C CA . VAL A 1 92 ? 10.499 4.619 -26.220 1.00 90.50 92 VAL A CA 1
ATOM 757 C C . VAL A 1 92 ? 10.244 3.469 -25.239 1.00 90.50 92 VAL A C 1
ATOM 759 O O . VAL A 1 92 ? 9.620 3.675 -24.201 1.00 90.50 92 VAL A O 1
ATOM 762 N N . SER A 1 93 ? 10.793 2.278 -25.496 1.00 90.38 93 SER A N 1
ATOM 763 C CA . SER A 1 93 ? 10.661 1.131 -24.588 1.00 90.38 93 SER A CA 1
ATOM 764 C C . SER A 1 93 ? 11.256 1.388 -23.194 1.00 90.38 93 SER A C 1
ATOM 766 O O . SER A 1 93 ? 10.645 1.000 -22.191 1.00 90.38 93 SER A O 1
ATOM 768 N N . GLN A 1 94 ? 12.414 2.053 -23.098 1.00 91.56 94 GLN A N 1
ATOM 769 C CA . GLN A 1 94 ? 13.001 2.395 -21.796 1.00 91.56 94 GLN A CA 1
ATOM 770 C C . GLN A 1 94 ? 12.168 3.451 -21.061 1.00 91.56 94 GLN A C 1
ATOM 772 O O . GLN A 1 94 ? 11.911 3.297 -19.868 1.00 91.56 94 GLN A O 1
ATOM 777 N N . VAL A 1 95 ? 11.673 4.474 -21.765 1.00 92.38 95 VAL A N 1
ATOM 778 C CA . VAL A 1 95 ? 10.785 5.496 -21.183 1.00 92.38 95 VAL A CA 1
ATOM 779 C C . VAL A 1 95 ? 9.497 4.868 -20.646 1.00 92.38 95 VAL A C 1
ATOM 781 O O . VAL A 1 95 ? 9.105 5.153 -19.515 1.00 92.38 95 VAL A O 1
ATOM 784 N N . CYS A 1 96 ? 8.872 3.957 -21.398 1.00 92.06 96 CYS A N 1
ATOM 785 C CA . CYS A 1 96 ? 7.698 3.215 -20.931 1.00 92.06 96 CYS A CA 1
ATOM 786 C C . CYS A 1 96 ? 8.004 2.385 -19.676 1.00 92.06 96 CYS A C 1
ATOM 788 O O . CYS A 1 96 ? 7.191 2.336 -18.756 1.00 92.06 96 CYS A O 1
ATOM 790 N N . THR A 1 97 ? 9.186 1.766 -19.613 1.00 92.12 97 THR A N 1
ATOM 791 C CA . THR A 1 97 ? 9.622 0.985 -18.446 1.00 92.12 97 THR A CA 1
ATOM 792 C C . THR A 1 97 ? 9.778 1.877 -17.215 1.00 92.12 97 THR A C 1
ATOM 794 O O . THR A 1 97 ? 9.239 1.561 -16.156 1.00 92.12 97 THR A O 1
ATOM 797 N N . ILE A 1 98 ? 10.451 3.023 -17.361 1.00 93.69 98 ILE A N 1
ATOM 798 C CA . ILE A 1 98 ? 10.621 4.011 -16.287 1.00 93.69 98 ILE A CA 1
ATOM 799 C C . ILE A 1 98 ? 9.260 4.509 -15.800 1.00 93.69 98 ILE A C 1
ATOM 801 O O . ILE A 1 98 ? 8.990 4.493 -14.600 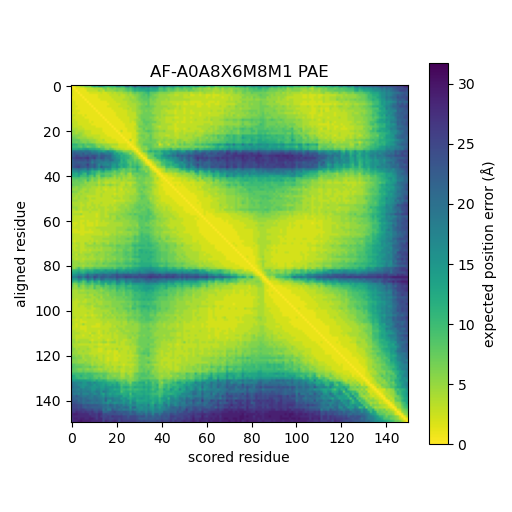1.00 93.69 98 ILE A O 1
ATOM 805 N N . SER A 1 99 ? 8.381 4.894 -16.726 1.00 93.62 99 SER A N 1
ATOM 806 C CA . SER A 1 99 ? 7.030 5.357 -16.408 1.00 93.62 99 SER A CA 1
ATOM 807 C C . SER A 1 99 ? 6.229 4.302 -15.635 1.00 93.62 99 SER A C 1
ATOM 809 O O . SER A 1 99 ? 5.627 4.619 -14.606 1.00 93.62 99 SER A O 1
ATOM 811 N N . GLY A 1 100 ? 6.273 3.037 -16.065 1.00 91.38 100 GLY A N 1
ATOM 812 C CA . GLY A 1 100 ? 5.593 1.934 -15.386 1.00 91.38 100 GLY A CA 1
ATOM 813 C C . GLY A 1 100 ? 6.120 1.695 -13.970 1.00 91.38 100 GLY A C 1
ATOM 814 O O . GLY A 1 100 ? 5.336 1.629 -13.023 1.00 91.38 100 GLY A O 1
ATOM 815 N N . CYS A 1 101 ? 7.442 1.631 -13.799 1.00 92.31 101 CYS A N 1
ATOM 816 C CA . CYS A 1 101 ? 8.070 1.454 -12.488 1.00 92.31 101 CYS A CA 1
ATOM 817 C C . CYS A 1 101 ? 7.766 2.614 -11.526 1.00 92.31 101 CYS A C 1
ATOM 819 O O . CYS A 1 101 ? 7.421 2.373 -10.368 1.00 92.31 101 CYS A O 1
ATOM 821 N N . LEU A 1 102 ? 7.829 3.866 -11.994 1.00 93.38 102 LEU A N 1
ATOM 822 C CA . LEU A 1 102 ? 7.448 5.032 -11.187 1.00 93.38 102 LEU A CA 1
ATOM 823 C C . LEU A 1 102 ? 5.974 4.976 -10.787 1.00 93.38 102 LEU A C 1
ATOM 825 O O . LEU A 1 102 ? 5.641 5.204 -9.626 1.00 93.38 102 LEU A O 1
ATOM 829 N N . THR A 1 103 ? 5.095 4.618 -11.724 1.00 92.81 103 THR A N 1
ATOM 830 C CA . THR A 1 103 ? 3.660 4.475 -11.452 1.00 92.81 103 THR A CA 1
ATOM 831 C C . THR A 1 103 ? 3.410 3.432 -10.365 1.00 92.81 103 THR A C 1
ATOM 833 O O . THR A 1 103 ? 2.642 3.691 -9.441 1.00 92.81 103 THR A O 1
ATOM 836 N N . PHE A 1 104 ? 4.087 2.281 -10.410 1.00 90.56 104 PHE A N 1
ATOM 837 C CA . PHE A 1 104 ? 3.953 1.257 -9.372 1.00 90.56 104 PHE A CA 1
ATOM 838 C C . PHE A 1 104 ? 4.453 1.728 -8.008 1.00 90.56 104 PHE A C 1
ATOM 840 O O . PHE A 1 104 ? 3.769 1.512 -7.008 1.00 90.56 104 PHE A O 1
ATOM 847 N N . GLN A 1 105 ? 5.599 2.409 -7.950 1.00 92.19 105 GLN A N 1
ATOM 848 C CA . GLN A 1 105 ? 6.108 2.958 -6.692 1.00 92.19 105 GLN A CA 1
ATOM 849 C C . GLN A 1 105 ? 5.165 3.995 -6.090 1.00 92.19 105 GLN A C 1
ATOM 851 O O . GLN A 1 105 ? 4.872 3.933 -4.897 1.00 92.19 105 GLN A O 1
ATOM 856 N N . LEU A 1 106 ? 4.651 4.913 -6.912 1.00 92.44 106 LEU A N 1
ATOM 857 C CA . LEU A 1 106 ? 3.677 5.907 -6.473 1.00 92.44 106 LEU A CA 1
ATOM 858 C C . LEU A 1 106 ? 2.397 5.240 -5.978 1.00 92.44 106 LEU A C 1
ATOM 860 O O . LEU A 1 106 ? 1.878 5.632 -4.936 1.00 92.44 106 LEU A O 1
ATOM 864 N N . LEU A 1 107 ? 1.905 4.210 -6.669 1.00 91.44 107 LEU A N 1
ATOM 865 C CA . LEU A 1 107 ? 0.685 3.520 -6.265 1.00 91.44 107 LEU A CA 1
ATOM 866 C C . LEU A 1 107 ? 0.846 2.841 -4.900 1.00 91.44 107 LEU A C 1
ATOM 868 O O . LEU A 1 107 ? -0.029 2.995 -4.046 1.00 91.44 107 LEU A O 1
ATOM 872 N N . ILE A 1 108 ? 1.969 2.154 -4.665 1.00 91.44 108 ILE A N 1
ATOM 873 C CA . ILE A 1 108 ? 2.291 1.551 -3.362 1.00 91.44 108 ILE A CA 1
ATOM 874 C C . ILE A 1 108 ? 2.388 2.642 -2.292 1.00 91.44 108 ILE A C 1
ATOM 876 O O . ILE A 1 108 ? 1.715 2.559 -1.266 1.00 91.44 108 ILE A O 1
ATOM 880 N N . MET A 1 109 ? 3.172 3.694 -2.543 1.00 92.38 109 MET A N 1
ATOM 881 C CA . MET A 1 109 ? 3.424 4.761 -1.574 1.00 92.38 109 MET A CA 1
ATOM 882 C C . MET A 1 109 ? 2.144 5.507 -1.189 1.00 92.38 109 MET A C 1
ATOM 884 O O . MET A 1 109 ? 1.876 5.684 -0.003 1.00 92.38 109 MET A O 1
ATOM 888 N N . ILE A 1 110 ? 1.323 5.896 -2.169 1.00 91.06 110 ILE A N 1
ATOM 889 C CA . ILE A 1 110 ? 0.040 6.570 -1.936 1.00 91.06 110 ILE A CA 1
ATOM 890 C C . ILE A 1 110 ? -0.910 5.641 -1.174 1.00 91.06 110 ILE A C 1
ATOM 892 O O . ILE A 1 110 ? -1.542 6.075 -0.214 1.00 91.06 110 ILE A O 1
ATOM 896 N N . SER A 1 111 ? -0.994 4.363 -1.555 1.00 89.00 111 SER A N 1
ATOM 897 C CA . SER A 1 111 ? -1.874 3.390 -0.892 1.00 89.00 111 SER A CA 1
ATOM 898 C C . SER A 1 111 ? -1.526 3.234 0.590 1.00 89.00 111 SER A C 1
ATOM 900 O O . SER A 1 111 ? -2.403 3.366 1.447 1.00 89.00 111 SER A O 1
ATOM 902 N N . THR A 1 112 ? -0.241 3.038 0.892 1.00 89.19 112 THR A N 1
ATOM 903 C CA . THR A 1 112 ? 0.264 2.927 2.264 1.00 89.19 112 THR A CA 1
ATOM 904 C C . THR A 1 112 ? 0.073 4.232 3.035 1.00 89.19 112 THR A C 1
ATOM 906 O O . THR A 1 112 ? -0.427 4.216 4.157 1.00 89.19 112 THR A O 1
ATOM 909 N N . PHE A 1 113 ? 0.391 5.381 2.431 1.00 90.75 113 PHE A N 1
ATOM 910 C CA . PHE A 1 113 ? 0.217 6.692 3.061 1.00 90.75 113 PHE A CA 1
ATOM 911 C C . PHE A 1 113 ? -1.239 6.941 3.475 1.00 90.75 113 PHE A C 1
ATOM 913 O O . PHE A 1 113 ? -1.512 7.292 4.622 1.00 90.75 113 PHE A O 1
ATOM 920 N N . MET A 1 114 ? -2.186 6.712 2.563 1.00 88.38 114 MET A N 1
ATOM 921 C CA . MET A 1 114 ? -3.608 6.939 2.824 1.0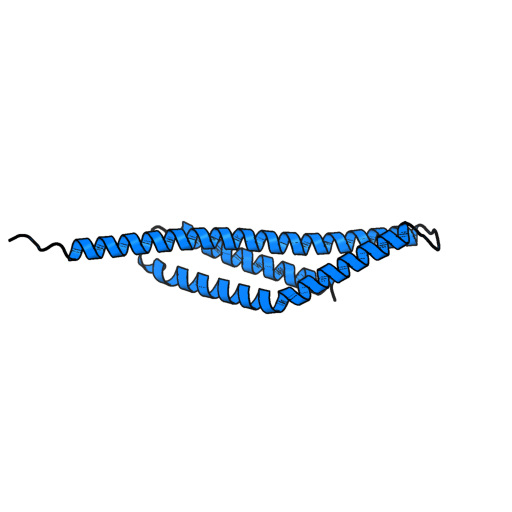0 88.38 114 MET A CA 1
ATOM 922 C C . MET A 1 114 ? -4.186 5.975 3.865 1.00 88.38 114 MET A C 1
ATOM 924 O O . MET A 1 114 ? -5.101 6.347 4.603 1.00 88.38 114 MET A O 1
ATOM 928 N N . MET A 1 115 ? -3.689 4.736 3.908 1.00 88.56 115 MET A N 1
ATOM 929 C CA . MET A 1 115 ? -4.055 3.760 4.932 1.00 88.56 115 MET A CA 1
ATOM 930 C C . MET A 1 115 ? -3.569 4.223 6.310 1.00 88.56 115 MET A C 1
ATOM 932 O O . MET A 1 115 ? -4.383 4.343 7.226 1.00 88.56 115 MET A O 1
ATOM 936 N N . ASN A 1 116 ? -2.287 4.581 6.421 1.00 89.81 116 ASN A N 1
ATOM 937 C CA . ASN A 1 116 ? -1.673 5.046 7.666 1.00 89.81 116 ASN A CA 1
ATOM 938 C C . ASN A 1 116 ? -2.356 6.314 8.198 1.00 89.81 116 ASN A C 1
ATOM 940 O O . ASN A 1 116 ? -2.643 6.422 9.389 1.00 89.81 116 ASN A O 1
ATOM 944 N N . GLU A 1 117 ? -2.679 7.268 7.320 1.00 89.81 117 GLU A N 1
ATOM 945 C CA . GLU A 1 117 ? -3.398 8.487 7.700 1.00 89.81 117 GLU A CA 1
ATOM 946 C C . GLU A 1 117 ? -4.766 8.169 8.332 1.00 89.81 117 GLU A C 1
ATOM 948 O O . GLU A 1 117 ? -5.153 8.761 9.346 1.00 89.81 117 GLU A O 1
ATOM 953 N N . MET A 1 118 ? -5.507 7.224 7.750 1.00 88.06 118 MET A N 1
ATOM 954 C CA . MET A 1 118 ? -6.830 6.842 8.245 1.00 88.06 118 MET A CA 1
ATOM 955 C C . MET A 1 118 ? -6.766 6.021 9.529 1.00 88.06 118 MET A C 1
ATOM 957 O O . MET A 1 118 ? -7.583 6.253 10.421 1.00 88.06 118 MET A O 1
ATOM 961 N N . GLU A 1 119 ? -5.783 5.135 9.669 1.00 88.19 119 GLU A N 1
ATOM 962 C CA . GLU A 1 119 ? -5.532 4.421 10.921 1.00 88.19 119 GLU A CA 1
ATOM 963 C C . GLU A 1 119 ? -5.256 5.412 12.063 1.00 88.19 119 GLU A C 1
ATOM 965 O O . GLU A 1 119 ? -5.898 5.341 13.112 1.00 88.19 119 GLU A O 1
ATOM 970 N N . ILE A 1 120 ? -4.379 6.401 11.845 1.00 90.12 120 ILE A N 1
ATOM 971 C CA . ILE A 1 120 ? -4.058 7.438 12.839 1.00 90.12 120 ILE A CA 1
ATOM 972 C C . ILE A 1 120 ? -5.314 8.222 13.237 1.00 90.12 120 ILE A C 1
ATOM 974 O O . ILE A 1 120 ? -5.565 8.428 14.429 1.00 90.12 120 ILE A O 1
ATOM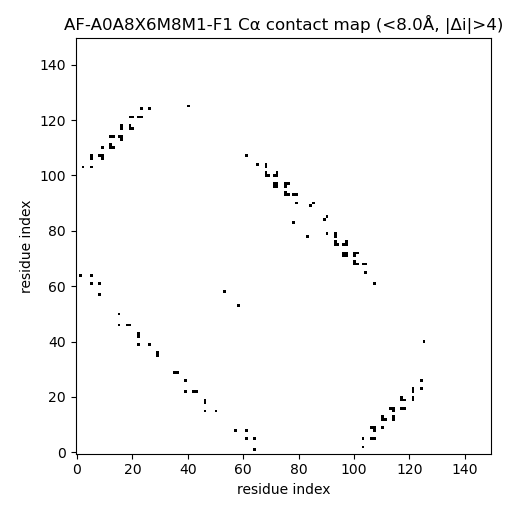 978 N N . LYS A 1 121 ? -6.124 8.645 12.258 1.00 88.50 121 LYS A N 1
ATOM 979 C CA . LYS A 1 121 ? -7.386 9.360 12.508 1.00 88.50 121 LYS A CA 1
ATOM 980 C C . LYS A 1 121 ? -8.325 8.536 13.381 1.00 88.50 121 LYS A C 1
ATOM 982 O O . LYS A 1 121 ? -8.785 9.028 14.411 1.00 88.50 121 LYS A O 1
ATOM 987 N N . VAL A 1 122 ? -8.564 7.279 13.012 1.00 87.25 122 VAL A N 1
ATOM 988 C CA . VAL A 1 122 ? -9.450 6.390 13.766 1.00 87.25 122 VAL A CA 1
ATOM 989 C C . VAL A 1 122 ? -8.901 6.122 15.162 1.00 87.25 122 VAL A C 1
ATOM 991 O O . VAL A 1 122 ? -9.638 6.263 16.135 1.00 87.25 122 VAL A O 1
ATOM 994 N N . LYS A 1 123 ? -7.611 5.810 15.295 1.00 88.19 123 LYS A N 1
ATOM 995 C CA . LYS A 1 123 ? -6.950 5.567 16.582 1.00 88.19 123 LYS A CA 1
ATOM 996 C C . LYS A 1 123 ? -7.107 6.753 17.532 1.00 88.19 123 LYS A C 1
ATOM 998 O O . LYS A 1 123 ? -7.419 6.562 18.709 1.00 88.19 123 LYS A O 1
ATOM 1003 N N . ASN A 1 124 ? -6.952 7.977 17.030 1.00 87.19 124 ASN A N 1
ATOM 1004 C CA . ASN A 1 124 ? -7.154 9.193 17.816 1.00 87.19 124 ASN A CA 1
ATOM 1005 C C . ASN A 1 124 ? -8.618 9.367 18.245 1.00 87.19 124 ASN A C 1
ATOM 1007 O O . ASN A 1 124 ? -8.877 9.677 19.410 1.00 87.19 124 ASN A O 1
ATOM 1011 N N . THR A 1 125 ? -9.578 9.112 17.352 1.00 83.88 125 THR A N 1
ATOM 1012 C CA . THR A 1 125 ? -11.012 9.151 17.678 1.00 83.88 125 THR A CA 1
ATOM 1013 C C . THR A 1 125 ? -11.390 8.097 18.719 1.00 83.88 125 THR A C 1
ATOM 1015 O O . THR A 1 125 ? -12.052 8.423 19.704 1.00 83.88 125 THR A O 1
ATOM 1018 N N . VAL A 1 126 ? -10.920 6.857 18.563 1.00 83.25 126 VAL A N 1
ATOM 1019 C CA . VAL A 1 126 ? -11.137 5.760 19.519 1.00 83.25 126 VAL A CA 1
ATOM 1020 C C . VAL A 1 126 ? -10.535 6.110 20.881 1.00 83.25 126 VAL A C 1
ATOM 1022 O O . VAL A 1 126 ? -11.198 5.949 21.904 1.00 83.25 126 VAL A O 1
ATOM 1025 N N . LYS A 1 127 ? -9.310 6.653 20.919 1.00 84.12 127 LYS A N 1
ATOM 1026 C CA . LYS A 1 127 ? -8.644 7.078 22.161 1.00 84.12 127 LYS A CA 1
ATOM 1027 C C . LYS A 1 127 ? -9.418 8.183 22.880 1.00 84.12 127 LYS A C 1
ATOM 1029 O O . LYS A 1 127 ? -9.587 8.114 24.097 1.00 84.12 127 LYS A O 1
ATOM 1034 N N . TYR A 1 128 ? -9.903 9.181 22.143 1.00 80.38 128 TYR A N 1
ATOM 1035 C CA . TYR A 1 128 ? -10.760 10.230 22.696 1.00 80.38 128 TYR A CA 1
ATOM 1036 C C . TYR A 1 128 ? -12.051 9.640 23.278 1.00 80.38 128 TYR A C 1
ATOM 1038 O O . TYR A 1 128 ? -12.410 9.927 24.420 1.00 80.38 128 TYR A O 1
ATOM 1046 N N . TYR A 1 129 ? -12.699 8.742 22.535 1.00 73.19 129 TYR A N 1
ATOM 1047 C CA . TYR A 1 129 ? -13.939 8.098 22.952 1.00 73.19 129 TYR A CA 1
ATOM 1048 C C . TYR A 1 129 ? -13.773 7.235 24.211 1.00 73.19 129 TYR A C 1
ATOM 1050 O O . TYR A 1 129 ? -14.566 7.344 25.146 1.00 73.19 129 TYR A O 1
ATOM 1058 N N . LEU A 1 130 ? -12.709 6.428 24.280 1.00 74.75 130 LEU A N 1
ATOM 1059 C CA . LEU A 1 130 ? -12.366 5.632 25.463 1.00 74.75 130 LEU A CA 1
ATOM 1060 C C . LEU A 1 130 ? -12.120 6.521 26.686 1.00 74.75 130 LEU A C 1
ATOM 1062 O O . LEU A 1 130 ? -12.631 6.226 27.765 1.00 74.75 130 LEU A O 1
ATOM 1066 N N . LYS A 1 131 ? -11.405 7.641 26.520 1.00 77.94 131 LYS A N 1
ATOM 1067 C CA . LYS A 1 131 ? -11.176 8.607 27.604 1.00 77.94 131 LYS A CA 1
ATOM 1068 C C . LYS A 1 131 ? -12.493 9.199 28.118 1.00 77.94 131 LYS A C 1
ATOM 1070 O O . LYS A 1 131 ? -12.710 9.229 29.327 1.00 77.94 131 LYS A O 1
ATOM 1075 N N . CYS A 1 132 ? -13.391 9.613 27.221 1.00 69.56 132 CYS A N 1
ATOM 1076 C CA . CYS A 1 132 ? -14.718 10.112 27.591 1.00 69.56 132 CYS A CA 1
ATOM 1077 C C . CYS A 1 132 ? -15.572 9.051 28.298 1.00 69.56 132 CYS A C 1
ATOM 1079 O O . CYS A 1 132 ? -16.251 9.380 29.268 1.00 69.56 132 CYS A O 1
ATOM 1081 N N . LYS A 1 133 ? -15.521 7.788 27.855 1.00 67.81 133 LYS A N 1
ATOM 1082 C CA . LYS A 1 133 ? -16.224 6.676 28.510 1.00 67.81 133 LYS A CA 1
ATOM 1083 C C . LYS A 1 133 ? -15.738 6.479 29.947 1.00 67.81 133 LYS A C 1
ATOM 1085 O O . LYS A 1 133 ? -16.557 6.492 30.857 1.00 67.81 133 LYS A O 1
ATOM 1090 N N . ILE A 1 134 ? -14.421 6.393 30.151 1.00 67.62 134 ILE A N 1
ATOM 1091 C CA . ILE A 1 134 ? -13.822 6.226 31.485 1.00 67.62 134 ILE A CA 1
ATOM 1092 C C . ILE A 1 134 ? -14.217 7.388 32.404 1.00 67.62 134 ILE A C 1
ATOM 1094 O O . ILE A 1 134 ? -14.605 7.164 33.543 1.00 67.62 134 ILE A O 1
ATOM 1098 N N . SER A 1 135 ? -14.181 8.633 31.914 1.00 65.56 135 SER A N 1
ATOM 1099 C CA . SER A 1 135 ? -14.600 9.802 32.702 1.00 65.56 135 SER A CA 1
ATOM 1100 C C . SER A 1 135 ? -16.097 9.840 33.032 1.00 65.56 135 SER A C 1
ATOM 1102 O O . SER A 1 135 ? -16.463 10.480 34.015 1.00 65.56 135 SER A O 1
ATOM 1104 N N . HIS A 1 136 ? -16.957 9.204 32.231 1.00 65.00 136 HIS A N 1
ATOM 1105 C CA . HIS A 1 136 ? -18.392 9.095 32.508 1.00 65.00 136 HIS A CA 1
ATOM 1106 C C . HIS A 1 136 ? -18.675 8.018 33.563 1.00 65.00 136 HIS A C 1
ATOM 1108 O O . HIS A 1 136 ? -19.310 8.321 34.570 1.00 65.00 136 HIS A O 1
ATOM 1114 N N . ASP A 1 137 ? -18.115 6.814 33.398 1.00 65.50 137 ASP A N 1
ATOM 1115 C CA . ASP A 1 137 ? -18.260 5.708 34.362 1.00 65.50 137 ASP A CA 1
ATOM 1116 C C . ASP A 1 137 ? -17.727 6.100 35.753 1.00 65.50 137 ASP A C 1
ATOM 1118 O O . ASP A 1 137 ? -18.350 5.802 36.776 1.00 65.50 137 ASP A O 1
ATOM 1122 N N . LEU A 1 138 ? -16.613 6.848 35.813 1.00 63.53 138 LEU A N 1
ATOM 1123 C CA . LEU A 1 138 ? -16.060 7.367 37.074 1.00 63.53 138 LEU A CA 1
ATOM 1124 C C . LEU A 1 138 ? -16.980 8.395 37.757 1.00 63.53 138 LEU A C 1
ATOM 1126 O O . LEU A 1 138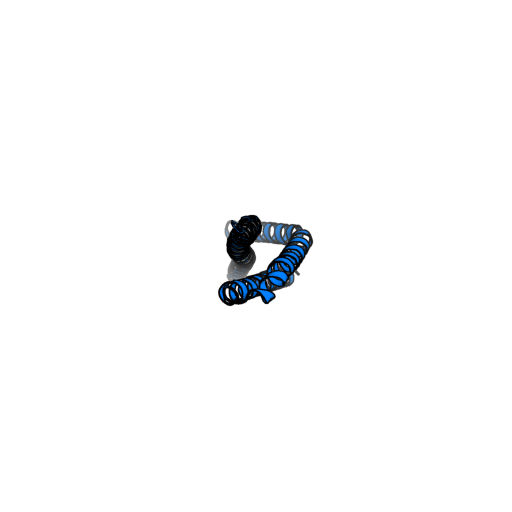 ? -16.936 8.573 38.974 1.00 63.53 138 LEU A O 1
ATOM 1130 N N . ARG A 1 139 ? -17.782 9.125 36.972 1.00 60.56 139 ARG A N 1
ATOM 1131 C CA . ARG A 1 139 ? -18.694 10.158 37.475 1.00 60.56 139 ARG A CA 1
ATOM 1132 C C . ARG A 1 139 ? -19.986 9.532 37.995 1.00 60.56 139 ARG A C 1
ATOM 1134 O O . ARG A 1 139 ? -20.448 9.927 39.059 1.00 60.56 139 ARG A O 1
ATOM 1141 N N . GLU A 1 140 ? -20.513 8.520 37.306 1.00 62.81 140 GLU A N 1
ATOM 1142 C CA . GLU A 1 140 ? -21.674 7.753 37.774 1.00 62.81 140 GLU A CA 1
ATOM 1143 C C . GLU A 1 140 ? -21.378 6.960 39.052 1.00 62.81 140 GLU A C 1
ATOM 1145 O O . GLU A 1 140 ? -22.197 6.937 39.970 1.00 62.81 140 GLU A O 1
ATOM 1150 N N . THR A 1 141 ? -20.192 6.355 39.153 1.00 63.78 141 THR A N 1
ATOM 1151 C CA . THR A 1 141 ? -19.768 5.648 40.374 1.00 63.78 141 THR A CA 1
ATOM 1152 C C . THR A 1 141 ? -19.607 6.594 41.564 1.00 63.78 141 THR A C 1
ATOM 1154 O O . THR A 1 141 ? -20.069 6.260 42.652 1.00 63.78 141 THR A O 1
ATOM 1157 N N . LYS A 1 142 ? -19.062 7.805 41.362 1.00 61.59 142 LYS A N 1
ATOM 1158 C CA . LYS A 1 142 ? -19.017 8.845 42.409 1.00 61.59 142 LYS A CA 1
ATOM 1159 C C . LYS A 1 142 ? -20.399 9.336 42.849 1.00 61.59 142 LYS A C 1
ATOM 1161 O O . LYS A 1 142 ? -20.584 9.604 44.033 1.00 61.59 142 LYS A O 1
ATOM 1166 N N . PHE A 1 143 ? -21.353 9.463 41.925 1.00 59.47 143 PHE A N 1
ATOM 1167 C CA . PHE A 1 143 ? -22.721 9.883 42.254 1.00 59.47 143 PHE A CA 1
ATOM 1168 C C . PHE A 1 143 ? -23.485 8.816 43.048 1.00 59.47 143 PHE A C 1
ATOM 1170 O O . PHE A 1 143 ? -24.201 9.160 43.979 1.00 59.47 143 PHE A O 1
ATOM 1177 N N . LYS A 1 144 ? -23.290 7.526 42.742 1.00 61.28 144 LYS A N 1
ATOM 1178 C CA . LYS A 1 144 ? -23.906 6.421 43.501 1.00 61.28 144 LYS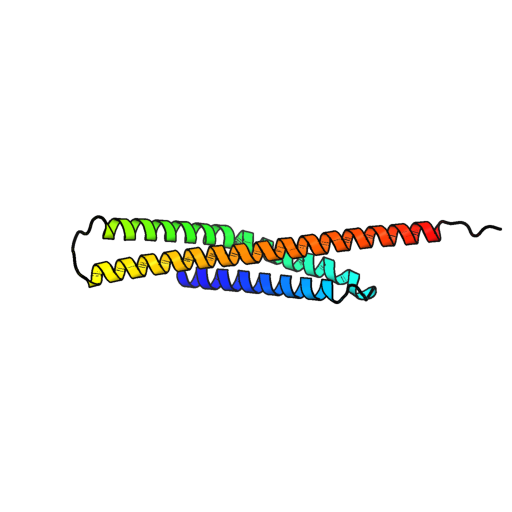 A CA 1
ATOM 1179 C C . LYS A 1 144 ? -23.301 6.205 44.892 1.00 61.28 144 LYS A C 1
ATOM 1181 O O . LYS A 1 144 ? -23.947 5.589 45.729 1.00 61.28 144 LYS A O 1
ATOM 1186 N N . SER A 1 145 ? -22.081 6.681 45.144 1.00 63.03 145 SER A N 1
ATOM 1187 C CA . SER A 1 145 ? -21.419 6.562 46.452 1.00 63.03 145 SER A CA 1
ATOM 1188 C C . SER A 1 145 ? -21.690 7.730 47.409 1.00 63.03 145 SER A C 1
ATOM 1190 O O . SER A 1 145 ? -21.132 7.734 48.504 1.00 63.03 145 SER A O 1
ATOM 1192 N N . LEU A 1 146 ? -22.483 8.737 47.016 1.00 52.38 146 LEU A N 1
ATOM 1193 C CA . LEU A 1 146 ? -22.863 9.820 47.925 1.00 52.38 146 LEU A CA 1
ATOM 1194 C C . LEU A 1 146 ? -23.994 9.313 48.844 1.00 52.38 146 LEU A C 1
ATOM 1196 O O . LEU A 1 146 ? -25.061 8.983 48.326 1.00 52.38 146 LEU A O 1
ATOM 1200 N N . PRO A 1 147 ? -23.791 9.203 50.171 1.00 54.59 147 PRO A N 1
ATOM 1201 C CA . PRO A 1 147 ? -24.850 8.777 51.076 1.00 54.59 147 PRO A CA 1
ATOM 1202 C C . PRO A 1 147 ? -25.981 9.807 51.048 1.00 54.59 147 PRO A C 1
ATOM 1204 O O . PRO A 1 147 ? -25.736 11.004 51.209 1.00 54.59 147 PRO A O 1
ATOM 1207 N N . GLU A 1 148 ? -27.212 9.340 50.832 1.00 52.91 148 GLU A N 1
ATOM 1208 C CA . GLU A 1 148 ? -28.412 10.147 51.038 1.00 52.91 148 GLU A CA 1
ATOM 1209 C C . GLU A 1 148 ? -28.406 10.625 52.492 1.00 52.91 148 GLU A C 1
ATOM 1211 O O . GLU A 1 148 ? -28.534 9.827 53.423 1.00 52.91 148 GLU A O 1
ATOM 1216 N N . GLY A 1 149 ? -28.155 11.923 52.680 1.00 57.75 149 GLY A N 1
ATOM 1217 C CA . GLY A 1 149 ? -28.142 12.551 53.993 1.00 57.75 149 GLY A CA 1
ATOM 1218 C C . GLY A 1 149 ? -29.493 12.359 54.673 1.00 57.75 149 GLY A C 1
ATOM 1219 O O . GLY A 1 149 ? -30.505 12.866 54.188 1.00 57.75 149 GLY A O 1
ATOM 1220 N N . LYS A 1 150 ? -29.482 11.610 55.776 1.00 43.59 150 LYS A N 1
ATOM 1221 C CA . LYS A 1 150 ? -30.496 11.665 56.830 1.00 43.59 150 LYS A CA 1
ATOM 1222 C C . LYS A 1 150 ? -30.043 12.635 57.906 1.00 43.59 150 LYS A C 1
ATOM 1224 O O . LYS A 1 150 ? -28.824 12.638 58.193 1.00 43.59 150 LYS A O 1
#

Foldseek 3Di:
DLVVLLVVLLVVLVVLLVLLVVLVVCLVVCPPPPPCLVCSVVSVVVSVVVVVVCCVVCVVVLVVSLVVLVVQLVVLVVCVVDPPDDDPVSVVVSVVSNVVSVVSVCSSVVSVVSSVVSNVVSVVSVVVSVVVVVVVVVVVVVVVPDDPDD

Nearest PDB structures (foldseek):
  5ew5-assembly4_D  TM=5.272E-01  e=1.066E+00  Escherichia coli
  7nsu-assembly1_D  TM=5.423E-01  e=1.653E+00  Escherichia coli
  3g6b-assembly1_B  TM=4.707E-01  e=3.560E+00  Thermotoga maritima
  2b5u-assembly2_C  TM=3.276E-01  e=2.425E+00  Escherichia coli

Radius of gyration: 24.96 Å; Cα contacts (8 Å, |Δi|>4): 70; chains: 1; bounding box: 55×24×89 Å

Mean predicted aligned error: 8.97 Å

Secondary structure (DSSP, 8-state):
-HHHHHHHHHHHHHHHHHHHHHHHHHHHHGGG-SSTTTHHHHHHHHHHHHHHHHHHHHHHHHHHHHHHHHHHHHHHHHHHHS-SS--HHHHHHHHHHHHHHHHHHHHHHHHHHHHHHHHHHHHHHHHHHHHHHHHHHHHHHHHHTS----

Organism: NCBI:txid2747483

pLDDT: mean 82.76, std 12.15, range [43.59, 95.25]